Protein AF-A0A936SXS8-F1 (afdb_monomer_lite)

pLDDT: mean 87.17, std 8.36, range [60.81, 95.69]

Foldseek 3Di:
DWEEEEEEACVCVVVVDPQEAELEPVVLVVCVVVVHDRLNPLLYADPVLVVCVVVVVDDLVRSLVNSVVSNVVSCVPVVVSLVVNGPDNYHYYYYNDPDPPRDSSVSVQVCQVVSRHDYPYYDYD

Radius of gyration: 13.67 Å; chains: 1; bounding box: 34×31×33 Å

Structure (mmCIF, N/CA/C/O backbone):
data_AF-A0A936SXS8-F1
#
_entry.id   AF-A0A936SXS8-F1
#
loop_
_atom_site.group_PDB
_atom_site.id
_atom_site.type_symbol
_atom_site.label_atom_id
_atom_site.label_alt_id
_atom_site.label_comp_id
_atom_site.label_asym_id
_atom_site.label_entity_id
_atom_site.label_seq_id
_atom_site.pdbx_PDB_ins_code
_atom_site.Cartn_x
_atom_site.Cartn_y
_atom_site.Cartn_z
_atom_site.occupancy
_atom_site.B_iso_or_equiv
_atom_site.auth_seq_id
_atom_site.auth_comp_id
_atom_site.auth_asym_id
_atom_site.auth_atom_id
_atom_site.pdbx_PDB_model_num
ATOM 1 N N . MET A 1 1 ? -17.037 -8.899 10.594 1.00 62.47 1 MET A N 1
ATOM 2 C CA . MET A 1 1 ? -17.106 -7.823 9.579 1.00 62.47 1 MET A CA 1
ATOM 3 C C . MET A 1 1 ? -15.783 -7.838 8.823 1.00 62.47 1 MET A C 1
ATOM 5 O O . MET A 1 1 ? -14.771 -8.041 9.480 1.00 62.47 1 MET A O 1
ATOM 9 N N . ARG A 1 2 ? -15.772 -7.762 7.485 1.00 83.69 2 ARG A N 1
ATOM 10 C CA . ARG A 1 2 ? -14.516 -7.729 6.704 1.00 83.69 2 ARG A CA 1
ATOM 11 C C . ARG A 1 2 ? -14.042 -6.279 6.581 1.00 83.69 2 ARG A C 1
ATOM 13 O O . ARG A 1 2 ? -14.888 -5.407 6.399 1.00 83.69 2 ARG A O 1
ATOM 20 N N . CYS A 1 3 ? -12.734 -6.039 6.677 1.00 88.75 3 CYS A N 1
ATOM 21 C CA . CYS A 1 3 ? -12.149 -4.705 6.521 1.00 88.75 3 CYS A CA 1
ATOM 22 C C . CYS A 1 3 ? -12.475 -4.130 5.135 1.00 88.75 3 CYS A C 1
ATOM 24 O O . CYS A 1 3 ? -12.211 -4.777 4.116 1.00 88.75 3 CYS A O 1
ATOM 26 N N . GLN A 1 4 ? -13.070 -2.936 5.109 1.00 91.75 4 GLN A N 1
ATOM 27 C CA . GLN A 1 4 ? -13.300 -2.165 3.889 1.00 91.75 4 GLN A CA 1
ATOM 28 C C . GLN A 1 4 ? -12.037 -1.389 3.550 1.00 91.75 4 GLN A C 1
ATOM 30 O O . GLN A 1 4 ? -11.561 -0.591 4.358 1.00 91.75 4 GLN A O 1
ATOM 35 N N . VAL A 1 5 ? -11.486 -1.608 2.364 1.00 91.44 5 VAL A N 1
ATOM 36 C CA . VAL A 1 5 ? -10.249 -0.949 1.971 1.00 91.44 5 VAL A CA 1
ATOM 37 C C . VAL A 1 5 ? -10.467 -0.105 0.734 1.00 91.44 5 VAL A C 1
ATOM 39 O O . VAL A 1 5 ? -10.848 -0.607 -0.321 1.00 91.44 5 VAL A O 1
ATOM 42 N N . HIS A 1 6 ? -10.158 1.175 0.877 1.00 91.94 6 HIS A N 1
ATOM 43 C CA . HIS A 1 6 ? -10.110 2.134 -0.214 1.00 91.94 6 HIS A CA 1
ATOM 44 C C . HIS A 1 6 ? -8.658 2.439 -0.589 1.00 91.94 6 HIS A C 1
ATOM 46 O O . HIS A 1 6 ? -7.725 2.135 0.162 1.00 91.94 6 HIS A O 1
ATOM 52 N N . THR A 1 7 ? -8.458 3.082 -1.732 1.00 91.12 7 THR A N 1
ATOM 53 C CA . THR A 1 7 ? -7.193 3.741 -2.090 1.00 91.12 7 THR A CA 1
ATOM 54 C C . THR A 1 7 ? -7.368 5.2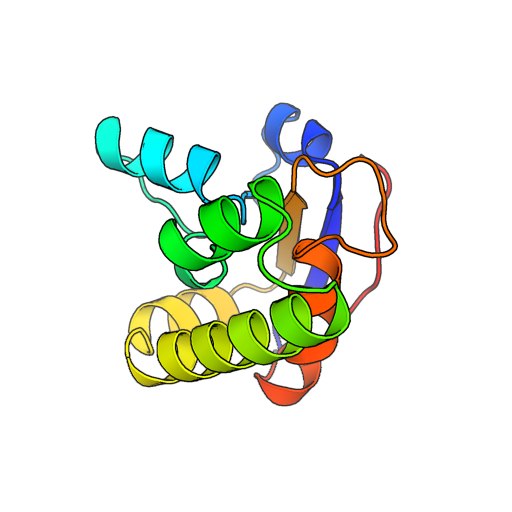52 -2.124 1.00 91.12 7 THR A C 1
ATOM 56 O O . THR A 1 7 ? -8.473 5.747 -2.321 1.00 91.12 7 THR A O 1
ATOM 59 N N . ALA A 1 8 ? -6.283 5.992 -1.913 1.00 90.50 8 ALA A N 1
ATOM 60 C CA . ALA A 1 8 ? -6.242 7.432 -2.147 1.00 90.50 8 ALA A CA 1
ATOM 61 C C . ALA A 1 8 ? -4.813 7.893 -2.471 1.00 90.50 8 ALA A C 1
ATOM 63 O O . ALA A 1 8 ? -3.823 7.201 -2.209 1.00 90.50 8 ALA A O 1
ATOM 64 N N . GLN A 1 9 ? -4.689 9.106 -3.002 1.00 88.81 9 GLN A N 1
ATOM 65 C CA . GLN A 1 9 ? -3.407 9.803 -3.106 1.00 88.81 9 GLN A CA 1
ATOM 66 C C . GLN A 1 9 ? -2.885 10.196 -1.714 1.00 88.81 9 GLN A C 1
ATOM 68 O O . GLN A 1 9 ? -3.654 10.422 -0.777 1.00 88.81 9 GLN A O 1
ATOM 73 N N . ILE A 1 10 ? -1.567 10.374 -1.574 1.00 85.31 10 ILE A N 1
ATOM 74 C CA . ILE A 1 10 ? -0.922 10.687 -0.283 1.00 85.31 10 ILE A CA 1
ATOM 75 C C . ILE A 1 10 ? -1.437 11.962 0.411 1.00 85.31 10 ILE A C 1
ATOM 77 O O . ILE A 1 10 ? -1.241 12.154 1.611 1.00 85.31 10 ILE A O 1
ATOM 81 N N . ARG A 1 11 ? -2.121 12.854 -0.313 1.00 84.75 11 ARG A N 1
ATOM 82 C CA . ARG A 1 11 ? -2.786 14.028 0.275 1.00 84.75 11 ARG A CA 1
ATOM 83 C C . ARG A 1 11 ? -3.775 13.635 1.378 1.00 84.75 11 ARG A C 1
ATOM 85 O O . ARG A 1 11 ? -3.886 14.365 2.356 1.00 84.75 11 ARG A O 1
ATOM 92 N N . TYR A 1 12 ? -4.376 12.448 1.286 1.00 85.69 12 TYR A N 1
ATOM 93 C CA . TYR A 1 12 ? -5.254 11.901 2.318 1.00 85.69 12 TYR A CA 1
ATOM 94 C C . TYR A 1 12 ? -4.523 11.669 3.654 1.00 85.69 12 TYR A C 1
ATOM 96 O O . TYR A 1 12 ? -5.036 12.013 4.717 1.00 85.69 12 TYR A O 1
ATOM 104 N N . VAL A 1 13 ? -3.273 11.185 3.605 1.00 79.12 13 VAL A N 1
ATOM 105 C CA . VAL A 1 13 ? -2.394 11.082 4.788 1.00 79.12 13 VAL A CA 1
ATOM 106 C C . VAL A 1 13 ? -2.067 12.472 5.329 1.00 79.12 13 VAL A C 1
ATOM 108 O O . VAL A 1 13 ? -2.134 12.698 6.534 1.00 79.12 13 VAL A O 1
ATOM 111 N N . LYS A 1 14 ? -1.760 13.436 4.449 1.00 79.69 14 LYS A N 1
ATOM 112 C CA . LYS A 1 14 ? -1.455 14.823 4.853 1.00 79.69 14 LYS A CA 1
ATOM 113 C C . LYS A 1 14 ? -2.640 15.528 5.519 1.00 79.69 14 LYS A C 1
ATOM 115 O O . LYS A 1 14 ? -2.423 16.407 6.346 1.00 79.69 14 LYS A O 1
ATOM 120 N N . ALA A 1 15 ? -3.868 15.118 5.208 1.00 81.75 15 ALA A N 1
ATOM 121 C CA . ALA A 1 15 ? -5.081 15.576 5.880 1.00 81.75 15 ALA A CA 1
ATOM 122 C C . ALA A 1 15 ? -5.292 14.942 7.276 1.00 81.75 15 ALA A C 1
ATOM 124 O O . ALA A 1 15 ? -6.334 15.169 7.892 1.00 81.75 15 ALA A O 1
ATOM 125 N N . ASN A 1 16 ? -4.322 14.158 7.771 1.00 82.19 16 ASN A N 1
ATOM 126 C CA . ASN A 1 16 ? -4.303 13.513 9.086 1.00 82.19 16 ASN A CA 1
ATOM 127 C C . ASN A 1 16 ? -5.564 12.680 9.372 1.00 82.19 16 ASN A C 1
ATOM 129 O O . ASN A 1 16 ? -6.129 12.720 10.468 1.00 82.19 16 ASN A O 1
ATOM 133 N N . LYS A 1 17 ? -6.047 11.959 8.353 1.00 86.69 17 LYS A N 1
ATOM 134 C CA . LYS A 1 17 ? -7.231 11.107 8.477 1.00 86.69 17 LYS A CA 1
ATOM 135 C C . LYS A 1 17 ? -6.885 9.845 9.282 1.00 86.69 17 LYS A C 1
ATOM 137 O O . LYS A 1 17 ? -5.860 9.221 9.007 1.00 86.69 17 LYS A O 1
ATOM 142 N N . PRO A 1 18 ? -7.718 9.448 10.260 1.00 86.38 18 PRO A N 1
ATOM 143 C CA . PRO A 1 18 ? -7.397 8.361 11.189 1.00 86.38 18 PRO A CA 1
ATOM 144 C C . PRO A 1 18 ? -7.375 6.969 10.536 1.00 86.38 18 PRO A C 1
ATOM 146 O O . PRO A 1 18 ? -6.809 6.036 11.098 1.00 86.38 18 PRO A O 1
ATOM 149 N N . ASP A 1 19 ? -7.986 6.815 9.363 1.00 91.75 19 ASP A N 1
ATOM 150 C CA . ASP A 1 19 ? -8.023 5.587 8.567 1.00 91.75 19 ASP A CA 1
ATOM 151 C C . ASP A 1 19 ? -6.982 5.569 7.433 1.00 91.75 19 ASP A C 1
ATOM 153 O O . ASP A 1 19 ? -6.906 4.587 6.689 1.00 91.75 19 ASP A O 1
ATOM 157 N N . ALA A 1 20 ? -6.158 6.615 7.310 1.00 91.81 20 ALA A N 1
ATOM 158 C CA . ALA A 1 20 ? -5.099 6.691 6.314 1.00 91.81 20 ALA A CA 1
ATOM 159 C C . ALA A 1 20 ? -3.936 5.750 6.655 1.00 91.81 20 ALA A C 1
ATOM 161 O O . ALA A 1 20 ? -3.415 5.736 7.771 1.00 91.81 20 ALA A O 1
ATOM 162 N N . VAL A 1 21 ? -3.489 4.986 5.663 1.00 92.38 21 VAL A N 1
ATOM 163 C CA . VAL A 1 21 ? -2.355 4.069 5.775 1.00 92.38 21 VAL A CA 1
ATOM 164 C C . VAL A 1 21 ? -1.381 4.373 4.649 1.00 92.38 21 VAL A C 1
ATOM 166 O O . VAL A 1 21 ? -1.638 4.041 3.496 1.00 92.38 21 VAL A O 1
ATOM 169 N N . ASP A 1 22 ? -0.259 5.010 4.976 1.00 92.19 22 ASP A N 1
ATOM 170 C CA . ASP A 1 22 ? 0.838 5.213 4.027 1.00 92.19 22 ASP A CA 1
ATOM 171 C C . ASP A 1 22 ? 1.503 3.868 3.725 1.00 92.19 22 ASP A C 1
ATOM 173 O O . ASP A 1 22 ? 2.121 3.275 4.605 1.00 92.19 22 ASP A O 1
ATOM 177 N N . VAL A 1 23 ? 1.372 3.376 2.492 1.00 91.62 23 VAL A N 1
ATOM 178 C CA . VAL A 1 23 ? 1.957 2.097 2.055 1.00 91.62 23 VAL A CA 1
ATOM 179 C C . VAL A 1 23 ? 3.316 2.262 1.373 1.00 91.62 23 VAL A C 1
ATOM 181 O O . VAL A 1 23 ? 3.895 1.292 0.891 1.00 91.62 23 VAL A O 1
ATOM 184 N N . SER A 1 24 ? 3.858 3.479 1.330 1.00 90.69 24 SER A N 1
ATOM 185 C CA . SER A 1 24 ? 5.152 3.734 0.707 1.00 90.69 24 SER A CA 1
ATOM 186 C C . SER A 1 24 ? 6.307 3.237 1.579 1.00 90.69 24 SER A C 1
ATOM 188 O O . SER A 1 24 ? 6.301 3.361 2.808 1.00 90.69 24 SER A O 1
ATOM 190 N N . ARG A 1 25 ? 7.362 2.716 0.942 1.00 91.81 25 ARG A N 1
ATOM 191 C CA . ARG A 1 25 ? 8.583 2.311 1.657 1.00 91.81 25 ARG A CA 1
ATOM 192 C C . ARG A 1 25 ? 9.232 3.480 2.395 1.00 91.81 25 ARG A C 1
ATOM 194 O O . ARG A 1 25 ? 9.621 3.327 3.548 1.00 91.81 25 ARG A O 1
ATOM 201 N N . VAL A 1 26 ? 9.324 4.642 1.747 1.00 90.94 26 VAL A N 1
ATOM 202 C CA . VAL A 1 26 ? 9.938 5.843 2.336 1.00 90.94 26 VAL A CA 1
ATOM 203 C C . VAL A 1 26 ? 9.153 6.310 3.563 1.00 90.94 26 VAL A C 1
ATOM 205 O O . VAL A 1 26 ? 9.756 6.555 4.604 1.00 90.94 26 VAL A O 1
ATOM 208 N N . GLY A 1 27 ? 7.822 6.399 3.471 1.00 90.31 27 GLY A N 1
ATOM 209 C CA . GLY A 1 27 ? 6.979 6.853 4.577 1.00 90.31 27 GLY A CA 1
ATOM 210 C C . GLY A 1 27 ? 7.068 5.946 5.801 1.00 90.31 27 GLY A C 1
ATOM 211 O O . GLY A 1 27 ? 7.302 6.422 6.913 1.00 90.31 27 GLY A O 1
ATOM 212 N N . ASN A 1 28 ? 6.995 4.628 5.596 1.00 92.62 28 ASN A N 1
ATOM 213 C CA . ASN A 1 28 ? 7.138 3.664 6.689 1.00 92.62 28 ASN A CA 1
ATOM 214 C C . ASN A 1 28 ? 8.547 3.683 7.303 1.00 92.62 28 ASN A C 1
ATOM 216 O O . ASN A 1 28 ? 8.670 3.643 8.524 1.00 92.62 28 ASN A O 1
ATOM 220 N N . TRP A 1 29 ? 9.600 3.842 6.494 1.00 93.88 29 TRP A N 1
ATOM 221 C CA . TRP A 1 29 ? 10.969 4.007 6.998 1.00 93.88 29 TRP A CA 1
ATOM 222 C C . TRP A 1 29 ? 11.133 5.270 7.862 1.00 93.88 29 TRP A C 1
ATOM 224 O O . TRP A 1 29 ? 11.803 5.236 8.895 1.00 93.88 29 TRP A O 1
ATOM 234 N N . LEU A 1 30 ? 10.498 6.386 7.486 1.00 93.56 30 LEU A N 1
ATOM 235 C CA . LEU A 1 30 ? 10.515 7.615 8.289 1.00 93.56 30 LEU A CA 1
ATOM 236 C C . LEU A 1 30 ? 9.794 7.433 9.634 1.00 93.56 30 LEU A C 1
ATOM 238 O O . LEU A 1 30 ? 10.291 7.907 10.658 1.00 93.56 30 LEU A O 1
ATOM 242 N N . LEU A 1 31 ? 8.651 6.737 9.649 1.00 93.12 31 LEU A N 1
ATOM 243 C CA . LEU A 1 31 ? 7.924 6.406 10.881 1.00 93.12 31 LEU A CA 1
ATOM 244 C C . LEU A 1 31 ? 8.765 5.512 11.797 1.00 93.12 31 LEU A C 1
ATOM 246 O O . LEU A 1 31 ? 8.913 5.823 12.980 1.00 93.12 31 LEU A O 1
ATOM 250 N N . GLU A 1 32 ? 9.391 4.476 11.240 1.00 93.44 32 GLU A N 1
ATOM 251 C CA . GLU A 1 32 ? 10.298 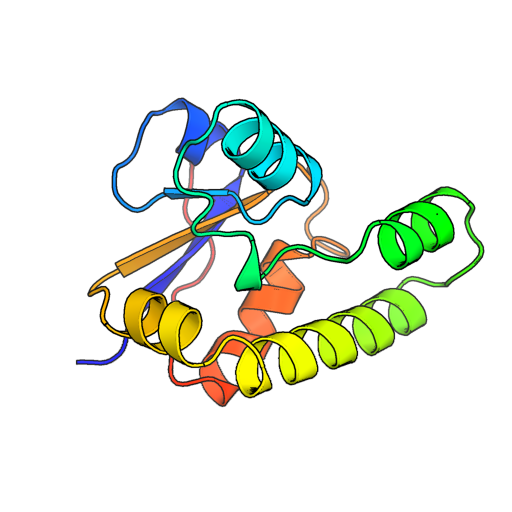3.581 11.961 1.00 93.44 32 GLU A CA 1
ATOM 252 C C . GLU A 1 32 ? 11.477 4.352 12.581 1.00 93.44 32 GLU A C 1
ATOM 254 O O . GLU A 1 32 ? 11.743 4.233 13.779 1.00 93.44 32 GLU A O 1
ATOM 259 N N . LYS A 1 33 ? 12.149 5.221 11.807 1.00 95.56 33 LYS A N 1
ATOM 260 C CA . LYS A 1 33 ? 13.246 6.076 12.303 1.00 95.56 33 LYS A CA 1
ATOM 261 C C . LYS A 1 33 ? 12.806 7.008 13.428 1.00 95.56 33 LYS A C 1
ATOM 263 O O . LYS A 1 33 ? 13.585 7.265 14.345 1.00 95.56 33 LYS A O 1
ATOM 268 N N . ALA A 1 34 ? 11.564 7.478 13.379 1.00 95.69 34 ALA A N 1
ATOM 269 C CA . ALA A 1 34 ? 10.952 8.284 14.427 1.00 95.69 34 ALA A CA 1
ATOM 270 C C . ALA A 1 34 ? 10.403 7.455 15.606 1.00 95.69 34 ALA A C 1
ATOM 272 O O . ALA A 1 34 ? 9.824 8.039 16.522 1.00 95.69 34 ALA A O 1
ATOM 273 N N . ARG A 1 35 ? 10.570 6.121 15.600 1.00 94.25 35 ARG A N 1
ATOM 274 C CA . ARG A 1 35 ? 10.009 5.175 16.583 1.00 94.25 35 ARG A CA 1
ATOM 275 C C . ARG A 1 35 ? 8.485 5.286 16.719 1.00 94.25 35 ARG A C 1
ATOM 277 O O . ARG A 1 35 ? 7.941 5.173 17.815 1.00 94.25 35 ARG A O 1
ATOM 284 N N . LYS A 1 36 ? 7.806 5.536 15.601 1.00 92.44 36 LYS A N 1
ATOM 285 C CA . LYS A 1 36 ? 6.345 5.573 15.486 1.00 92.44 36 LYS A CA 1
ATOM 286 C C . LYS A 1 36 ? 5.842 4.303 14.811 1.00 92.44 36 LYS A C 1
ATOM 288 O O . LYS A 1 36 ? 6.583 3.637 14.093 1.00 92.44 36 LYS A O 1
ATOM 293 N N . GLU A 1 37 ? 4.571 3.985 15.028 1.00 90.19 37 GLU A N 1
ATOM 294 C CA . GLU A 1 37 ? 3.926 2.875 14.332 1.00 90.19 37 GLU A CA 1
ATOM 295 C C . GLU A 1 37 ? 3.916 3.118 12.818 1.00 90.19 37 GLU A C 1
ATOM 297 O O . GLU A 1 37 ? 3.549 4.198 12.355 1.00 90.19 37 GLU A O 1
ATOM 302 N N . ALA A 1 38 ? 4.297 2.090 12.059 1.00 91.88 38 ALA A N 1
ATOM 303 C CA . ALA A 1 38 ? 4.353 2.084 10.600 1.00 91.88 38 ALA A CA 1
ATOM 304 C C . ALA A 1 38 ? 3.325 1.074 10.047 1.00 91.88 38 ALA A C 1
ATOM 306 O O . ALA A 1 38 ? 3.686 -0.004 9.572 1.00 91.88 38 ALA A O 1
ATOM 307 N N . PRO A 1 39 ? 2.012 1.360 10.154 1.00 89.88 39 PRO A N 1
ATOM 308 C CA . PRO A 1 39 ? 0.965 0.376 9.871 1.00 89.88 39 PRO A CA 1
ATOM 309 C C . PRO A 1 39 ? 0.896 -0.057 8.400 1.00 89.88 39 PRO A C 1
ATOM 311 O O . PRO A 1 39 ? 0.267 -1.069 8.101 1.00 89.88 39 PRO A O 1
ATOM 314 N N . GLY A 1 40 ? 1.500 0.699 7.479 1.00 91.50 40 GLY A N 1
ATOM 315 C CA . GLY A 1 40 ? 1.536 0.353 6.061 1.00 91.50 40 GLY A CA 1
ATOM 316 C C . GLY A 1 40 ? 2.759 -0.456 5.648 1.00 91.50 40 GLY A C 1
ATOM 317 O O . GLY A 1 40 ? 2.857 -0.857 4.493 1.00 91.50 40 GLY A O 1
ATOM 318 N N . GLU A 1 41 ? 3.676 -0.751 6.569 1.00 93.06 41 GLU A N 1
ATOM 319 C CA . GLU A 1 41 ? 4.916 -1.455 6.256 1.00 93.06 41 GLU A CA 1
ATOM 320 C C . GLU A 1 41 ? 4.658 -2.874 5.727 1.00 93.06 41 GLU A C 1
ATOM 322 O O . GLU A 1 41 ? 5.424 -3.381 4.910 1.00 93.06 41 GLU A O 1
ATOM 327 N N . ILE A 1 42 ? 3.555 -3.509 6.139 1.00 93.12 42 ILE A N 1
ATOM 328 C CA . ILE A 1 42 ? 3.134 -4.823 5.625 1.00 93.12 42 ILE A CA 1
ATOM 329 C C . ILE A 1 42 ? 2.809 -4.803 4.121 1.00 93.12 42 ILE A C 1
ATOM 331 O O . ILE A 1 42 ? 2.773 -5.868 3.505 1.00 93.12 42 ILE A O 1
ATOM 335 N N . PHE A 1 43 ? 2.603 -3.613 3.547 1.00 92.31 43 PHE A N 1
ATOM 336 C CA . PHE A 1 43 ? 2.348 -3.366 2.128 1.00 92.31 43 PHE A CA 1
ATOM 337 C C . PHE A 1 43 ? 3.544 -2.750 1.394 1.00 92.31 43 PHE A C 1
ATOM 339 O O . PHE A 1 43 ? 3.489 -2.578 0.181 1.00 92.31 43 PHE A O 1
ATOM 346 N N . ALA A 1 44 ? 4.600 -2.348 2.102 1.00 92.06 44 ALA A N 1
ATOM 347 C CA . ALA A 1 44 ? 5.672 -1.579 1.490 1.00 92.06 44 ALA A CA 1
ATOM 348 C C . ALA A 1 44 ? 6.586 -2.487 0.641 1.00 92.06 44 ALA A C 1
ATOM 350 O O . ALA A 1 44 ? 7.110 -3.467 1.180 1.00 92.06 44 ALA A O 1
ATOM 351 N N . PRO A 1 45 ? 6.871 -2.153 -0.634 1.00 92.00 45 PRO A N 1
ATOM 352 C CA . PRO A 1 45 ? 7.826 -2.910 -1.454 1.00 92.00 45 PRO A CA 1
ATOM 353 C C . PRO A 1 45 ? 9.223 -2.857 -0.838 1.00 92.00 45 PRO A C 1
ATOM 355 O O . PRO A 1 45 ? 9.546 -1.894 -0.136 1.00 92.00 45 PRO A O 1
ATOM 358 N N . SER A 1 46 ? 10.068 -3.861 -1.058 1.00 93.69 46 SER A N 1
ATOM 359 C CA . SER A 1 46 ? 11.457 -3.820 -0.589 1.00 93.69 46 SER A CA 1
ATOM 360 C C . SER A 1 46 ? 12.254 -2.684 -1.244 1.00 93.69 46 SER A C 1
ATOM 362 O O . SER A 1 46 ? 11.906 -2.158 -2.304 1.00 93.69 46 SER A O 1
ATOM 364 N N . TRP A 1 47 ? 13.359 -2.288 -0.605 1.00 94.19 47 TRP A N 1
ATOM 365 C CA . TRP A 1 47 ? 14.285 -1.330 -1.213 1.00 94.19 47 TRP A CA 1
ATOM 366 C C . TRP A 1 47 ? 14.924 -1.869 -2.489 1.00 94.19 47 TRP A C 1
ATOM 368 O O . TRP A 1 47 ? 15.168 -1.088 -3.404 1.00 94.19 47 TRP A O 1
ATOM 378 N N . ASP A 1 48 ? 15.181 -3.173 -2.554 1.00 95.44 48 ASP A N 1
ATOM 379 C CA . ASP A 1 48 ? 15.823 -3.797 -3.708 1.00 95.44 48 ASP A CA 1
ATOM 380 C C . ASP A 1 48 ? 14.901 -3.754 -4.925 1.00 95.44 48 ASP A C 1
ATOM 382 O O . ASP A 1 48 ? 15.326 -3.313 -5.992 1.00 95.44 48 ASP A O 1
ATOM 386 N N . LEU A 1 49 ? 13.618 -4.087 -4.745 1.00 92.00 49 LEU A N 1
ATOM 387 C CA . LEU A 1 49 ? 12.628 -4.005 -5.815 1.00 92.00 49 LEU A CA 1
ATOM 388 C C . LEU A 1 49 ? 12.416 -2.560 -6.291 1.00 92.00 49 LEU A C 1
ATOM 390 O O . LEU A 1 49 ? 12.396 -2.303 -7.495 1.00 92.00 49 LEU A O 1
ATOM 394 N N . LEU A 1 50 ? 12.328 -1.597 -5.364 1.00 89.06 50 LEU A N 1
ATOM 395 C CA . LEU A 1 50 ? 12.222 -0.178 -5.722 1.00 89.06 50 LEU A CA 1
ATOM 396 C C . LEU A 1 50 ? 13.438 0.314 -6.510 1.00 89.06 50 LEU A C 1
ATOM 398 O O . LEU A 1 50 ? 13.279 1.005 -7.513 1.00 89.06 50 LEU A O 1
ATOM 402 N N . ARG A 1 51 ? 14.651 -0.038 -6.073 1.00 92.12 51 ARG A N 1
ATOM 403 C CA . ARG A 1 51 ? 15.887 0.362 -6.757 1.00 92.12 51 ARG A CA 1
ATOM 404 C C . ARG A 1 51 ? 16.008 -0.289 -8.128 1.00 92.12 51 ARG A C 1
ATOM 406 O O . ARG A 1 51 ? 16.423 0.386 -9.063 1.00 92.12 51 ARG A O 1
ATOM 413 N N . ALA A 1 52 ? 15.630 -1.560 -8.262 1.00 92.25 52 ALA A N 1
ATOM 414 C CA . ALA A 1 52 ? 15.618 -2.251 -9.546 1.00 92.25 52 ALA A CA 1
ATOM 415 C C . ALA A 1 52 ? 14.662 -1.572 -10.538 1.00 92.25 52 ALA A C 1
ATOM 417 O O . ALA A 1 52 ? 15.057 -1.300 -11.670 1.00 92.25 52 ALA A O 1
ATOM 418 N N . ALA A 1 53 ? 13.450 -1.218 -10.095 1.00 89.25 53 ALA A N 1
ATOM 419 C CA . ALA A 1 53 ? 12.482 -0.491 -10.917 1.00 89.25 53 ALA A CA 1
ATOM 420 C C . ALA A 1 53 ? 12.993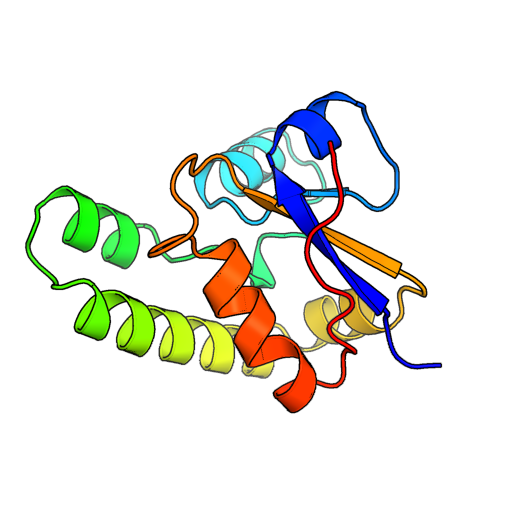 0.901 -11.317 1.00 89.25 53 ALA A C 1
ATOM 422 O O . ALA A 1 53 ? 12.957 1.265 -12.488 1.00 89.25 53 ALA A O 1
ATOM 423 N N . GLN A 1 54 ? 13.544 1.662 -10.364 1.00 87.62 54 GLN A N 1
ATOM 424 C CA . GLN A 1 54 ? 14.116 2.991 -10.621 1.00 87.62 54 GLN A CA 1
ATOM 425 C C . GLN A 1 54 ? 15.313 2.956 -11.578 1.00 87.62 54 GLN A C 1
ATOM 427 O O . GLN A 1 54 ? 15.524 3.904 -12.330 1.00 87.62 54 GLN A O 1
ATOM 432 N N . ALA A 1 55 ? 16.094 1.877 -11.549 1.00 91.94 55 ALA A N 1
ATOM 433 C CA . ALA A 1 55 ? 17.212 1.658 -12.457 1.00 91.94 55 ALA A CA 1
ATOM 434 C C . ALA A 1 55 ? 16.787 1.086 -13.825 1.00 91.94 55 ALA A C 1
ATOM 436 O O . ALA A 1 55 ? 17.649 0.880 -14.677 1.00 91.94 55 ALA A O 1
ATOM 437 N N . GLY A 1 56 ? 15.493 0.812 -14.043 1.00 91.06 56 GLY A N 1
ATOM 438 C CA . GLY A 1 56 ? 14.985 0.203 -15.278 1.00 91.06 56 GLY A CA 1
ATOM 439 C C . GLY A 1 56 ? 15.432 -1.248 -15.482 1.00 91.06 56 GLY A C 1
ATOM 440 O O . GLY A 1 56 ? 15.477 -1.720 -16.614 1.00 91.06 56 GLY A O 1
ATOM 441 N N . LEU A 1 57 ? 15.803 -1.943 -14.401 1.00 94.19 57 LEU A N 1
ATOM 442 C CA . LEU A 1 57 ? 16.286 -3.330 -14.431 1.00 94.19 57 LEU A CA 1
ATOM 443 C C . LEU A 1 57 ? 15.157 -4.363 -14.420 1.00 94.19 57 LEU A C 1
ATOM 445 O O . LEU A 1 57 ? 15.414 -5.543 -14.636 1.00 94.19 57 LEU A O 1
ATOM 449 N N . VAL A 1 58 ? 13.933 -3.923 -14.137 1.00 92.75 58 VAL A N 1
ATOM 450 C CA . VAL A 1 58 ? 12.713 -4.722 -14.228 1.00 92.75 58 VAL A CA 1
ATOM 451 C C . VAL A 1 58 ? 11.677 -3.938 -15.019 1.00 92.75 58 VAL A C 1
ATOM 453 O O . VAL A 1 58 ? 11.564 -2.717 -14.890 1.00 92.75 58 VAL A O 1
ATOM 456 N N . THR A 1 59 ? 10.925 -4.646 -15.844 1.00 91.56 59 THR A N 1
ATOM 457 C CA . THR A 1 59 ? 9.720 -4.137 -16.498 1.00 91.56 59 THR A CA 1
ATOM 458 C C . THR A 1 59 ? 8.594 -3.934 -15.480 1.00 91.56 59 THR A C 1
ATOM 460 O O . THR A 1 59 ? 8.673 -4.390 -14.337 1.00 91.56 59 THR A O 1
ATOM 463 N N . ALA A 1 60 ? 7.518 -3.263 -15.892 1.00 86.38 60 ALA A N 1
ATOM 464 C CA . ALA A 1 60 ? 6.328 -3.117 -15.058 1.00 86.38 60 ALA A CA 1
ATOM 465 C C . ALA A 1 60 ? 5.711 -4.474 -14.669 1.00 86.38 60 ALA A C 1
ATOM 467 O O . ALA A 1 60 ? 5.409 -4.698 -13.501 1.00 86.38 60 ALA A O 1
ATOM 468 N N . ASP A 1 61 ? 5.603 -5.406 -15.619 1.00 88.56 61 ASP A N 1
ATOM 469 C CA . ASP A 1 61 ? 5.042 -6.738 -15.363 1.00 88.56 61 ASP A CA 1
ATOM 470 C C . ASP A 1 61 ? 5.915 -7.550 -14.392 1.00 88.56 61 ASP A C 1
ATOM 472 O O . ASP A 1 61 ? 5.412 -8.233 -13.495 1.00 88.56 61 ASP A O 1
ATOM 476 N N . GLU A 1 62 ? 7.242 -7.454 -14.530 1.00 91.88 62 GLU A N 1
ATOM 477 C CA . GLU A 1 62 ? 8.181 -8.073 -13.590 1.00 91.88 62 GLU A CA 1
ATOM 478 C C . GLU A 1 62 ? 8.075 -7.441 -12.202 1.00 91.88 62 GLU A C 1
ATOM 480 O O . GLU A 1 62 ? 8.060 -8.162 -11.202 1.00 91.88 62 GLU A O 1
ATOM 485 N N . TYR A 1 63 ? 7.950 -6.113 -12.124 1.00 90.06 63 TYR A N 1
ATOM 486 C CA . TYR A 1 63 ? 7.728 -5.417 -10.862 1.00 90.06 63 TYR A CA 1
ATOM 487 C C . TYR A 1 63 ? 6.461 -5.919 -10.166 1.00 90.06 63 TYR A C 1
ATOM 489 O O . TYR A 1 63 ? 6.521 -6.282 -8.990 1.00 90.06 63 TYR A O 1
ATOM 497 N N . ASP A 1 64 ? 5.341 -6.011 -10.884 1.00 88.62 64 ASP A N 1
ATOM 498 C CA . ASP A 1 64 ? 4.067 -6.493 -10.350 1.00 88.62 64 ASP A CA 1
ATOM 499 C C . ASP A 1 64 ? 4.186 -7.927 -9.827 1.00 88.62 64 ASP A C 1
ATOM 501 O O . ASP A 1 64 ? 3.756 -8.235 -8.709 1.00 88.62 64 ASP A O 1
ATOM 505 N N . MET A 1 65 ? 4.831 -8.808 -10.595 1.00 90.56 65 MET A N 1
ATOM 506 C CA . MET A 1 65 ? 5.077 -10.191 -10.195 1.00 90.56 65 MET A CA 1
ATOM 507 C C . MET A 1 65 ? 5.929 -10.276 -8.920 1.00 90.56 65 MET A C 1
ATOM 509 O O . MET A 1 65 ? 5.568 -10.997 -7.979 1.00 90.56 65 MET A O 1
ATOM 513 N N . HIS A 1 66 ? 7.048 -9.550 -8.868 1.00 92.69 66 HIS A N 1
ATOM 514 C CA . HIS A 1 66 ? 7.942 -9.538 -7.712 1.00 92.69 66 HIS A CA 1
ATOM 515 C C . HIS A 1 66 ? 7.266 -8.930 -6.485 1.00 92.69 66 HIS A C 1
ATOM 517 O O . HIS A 1 66 ? 7.322 -9.510 -5.399 1.00 92.69 66 HIS A O 1
ATOM 523 N N . PHE A 1 67 ? 6.549 -7.823 -6.657 1.00 91.19 67 PHE A N 1
ATOM 524 C CA . PHE A 1 67 ? 5.839 -7.172 -5.569 1.00 91.19 67 PHE A CA 1
ATOM 525 C C . PHE A 1 67 ? 4.726 -8.066 -5.011 1.00 91.19 67 PHE A C 1
ATOM 527 O O . PHE A 1 67 ? 4.589 -8.211 -3.797 1.00 91.19 67 PHE A O 1
ATOM 534 N N . MET A 1 68 ? 3.981 -8.770 -5.867 1.00 88.75 68 MET A N 1
ATOM 535 C CA . MET A 1 68 ? 2.988 -9.750 -5.417 1.00 88.75 68 MET A CA 1
ATOM 536 C C . MET A 1 68 ? 3.617 -10.919 -4.647 1.00 88.75 68 MET A C 1
ATOM 538 O O . MET A 1 68 ? 3.012 -11.437 -3.700 1.00 88.75 68 MET A O 1
ATOM 542 N N . ALA A 1 69 ? 4.830 -11.342 -5.008 1.00 92.06 69 ALA A N 1
ATOM 543 C CA . ALA A 1 69 ? 5.571 -12.341 -4.242 1.00 92.06 69 ALA A CA 1
ATOM 544 C C . ALA A 1 69 ? 5.974 -11.811 -2.852 1.00 92.06 69 ALA A C 1
ATOM 546 O O . ALA A 1 69 ? 5.763 -12.515 -1.857 1.00 92.06 69 ALA A O 1
ATOM 547 N N . GLU A 1 70 ? 6.463 -10.569 -2.765 1.00 93.62 70 GLU A N 1
ATOM 548 C CA . GLU A 1 70 ? 6.763 -9.892 -1.495 1.00 93.62 70 GLU A CA 1
ATOM 549 C C . GLU A 1 70 ? 5.515 -9.751 -0.619 1.00 93.62 70 GLU A C 1
ATOM 551 O O . GLU A 1 70 ? 5.553 -10.078 0.565 1.00 93.62 70 GLU A O 1
ATOM 556 N N . MET A 1 71 ? 4.380 -9.363 -1.201 1.00 90.62 71 MET A N 1
ATOM 557 C CA . MET A 1 71 ? 3.098 -9.250 -0.503 1.00 90.62 71 MET A CA 1
ATOM 558 C C . MET A 1 71 ? 2.641 -10.583 0.092 1.00 90.62 71 MET A C 1
ATOM 560 O O . MET A 1 71 ? 2.238 -10.653 1.255 1.00 90.62 71 MET A O 1
ATOM 564 N N . ARG A 1 72 ? 2.751 -11.677 -0.671 1.00 90.06 72 ARG A N 1
ATOM 565 C CA . ARG A 1 72 ? 2.440 -13.028 -0.177 1.00 90.06 72 ARG A CA 1
ATOM 566 C C . ARG A 1 72 ? 3.388 -13.456 0.942 1.00 90.06 72 ARG A C 1
ATOM 568 O O . ARG A 1 72 ? 2.951 -14.112 1.886 1.00 90.06 72 ARG A O 1
ATOM 575 N N . ALA A 1 73 ? 4.673 -13.120 0.841 1.00 93.31 73 ALA A N 1
ATOM 576 C CA . ALA A 1 73 ? 5.641 -13.385 1.900 1.00 93.31 73 ALA A CA 1
ATOM 577 C C . ALA A 1 73 ? 5.317 -12.567 3.161 1.00 93.31 73 ALA A C 1
ATOM 579 O O . ALA A 1 73 ? 5.228 -13.144 4.243 1.00 93.31 73 ALA A O 1
ATOM 580 N N . SER A 1 74 ? 5.042 -11.269 3.015 1.00 93.44 74 SER A N 1
ATOM 581 C CA . SER A 1 74 ? 4.592 -10.376 4.089 1.00 93.44 74 SER A CA 1
ATOM 582 C C . SER A 1 74 ? 3.369 -10.948 4.806 1.00 93.44 74 SER A C 1
ATOM 584 O O . SER A 1 74 ? 3.390 -11.086 6.026 1.00 93.44 74 SER A O 1
ATOM 586 N N . TYR A 1 75 ? 2.347 -11.391 4.065 1.00 90.56 75 TYR A N 1
ATOM 587 C CA . TYR A 1 75 ? 1.149 -12.005 4.644 1.00 90.56 75 TYR A CA 1
ATOM 588 C C . TYR A 1 75 ? 1.449 -13.231 5.515 1.00 90.56 75 TYR A C 1
ATOM 590 O O . TYR A 1 75 ? 0.852 -13.407 6.579 1.00 90.56 75 TYR A O 1
ATOM 598 N N . ARG A 1 76 ? 2.392 -14.080 5.086 1.00 92.00 76 ARG A N 1
ATOM 599 C CA . ARG A 1 76 ? 2.784 -15.280 5.839 1.00 92.00 76 ARG A CA 1
ATOM 600 C C . ARG A 1 76 ? 3.633 -14.954 7.065 1.00 92.00 76 ARG A C 1
ATOM 602 O O . ARG A 1 76 ? 3.375 -15.502 8.131 1.00 92.00 76 ARG A O 1
ATOM 609 N N . TYR A 1 77 ? 4.641 -14.096 6.919 1.00 95.06 77 TYR A N 1
ATOM 610 C CA . TYR A 1 77 ? 5.632 -13.850 7.972 1.00 95.06 77 TYR A CA 1
ATOM 611 C C . TYR A 1 77 ? 5.206 -12.779 8.981 1.00 95.06 77 TYR A C 1
ATOM 613 O O . TYR A 1 77 ? 5.645 -12.821 10.126 1.00 95.06 77 TYR A O 1
ATOM 621 N N . ARG A 1 78 ? 4.323 -11.854 8.591 1.00 93.81 78 ARG A N 1
ATOM 622 C CA . ARG A 1 78 ? 3.834 -10.740 9.424 1.00 93.81 78 ARG A CA 1
ATOM 623 C C . ARG A 1 78 ? 2.371 -10.917 9.804 1.00 93.81 78 ARG A C 1
ATOM 625 O O . ARG A 1 78 ? 1.564 -9.987 9.757 1.00 93.81 78 ARG A O 1
ATOM 632 N N . ARG A 1 79 ? 1.994 -12.164 10.096 1.00 92.62 79 ARG A N 1
ATOM 633 C CA . ARG A 1 79 ? 0.586 -12.551 10.202 1.00 92.62 79 ARG A CA 1
ATOM 634 C C . ARG A 1 79 ? -0.166 -11.752 11.268 1.00 92.62 79 ARG A C 1
ATOM 636 O O . ARG A 1 79 ? -1.305 -11.363 11.039 1.00 92.62 79 ARG A O 1
ATOM 643 N N . ARG A 1 80 ? 0.486 -11.452 12.395 1.00 94.00 80 ARG A N 1
ATOM 644 C CA . ARG A 1 80 ? -0.099 -10.675 13.495 1.00 94.00 80 ARG A CA 1
ATOM 645 C C . ARG A 1 80 ? -0.421 -9.240 13.075 1.00 94.00 80 ARG A C 1
ATOM 647 O O . ARG A 1 80 ? -1.487 -8.734 13.415 1.00 94.00 80 ARG A O 1
ATOM 654 N N . GLU A 1 81 ? 0.478 -8.582 12.352 1.00 93.75 81 GLU A N 1
ATOM 655 C CA . GLU A 1 81 ? 0.255 -7.225 11.847 1.00 93.75 81 GLU A CA 1
ATOM 656 C C . GLU A 1 81 ? -0.842 -7.200 10.780 1.00 93.75 81 GLU A C 1
ATOM 658 O O . GLU A 1 81 ? -1.678 -6.296 10.775 1.00 93.75 81 GLU A O 1
ATOM 663 N N . TRP A 1 82 ? -0.897 -8.230 9.932 1.00 92.56 82 TRP A N 1
ATOM 664 C CA . TRP A 1 82 ? -1.994 -8.425 8.987 1.00 92.56 82 TRP A CA 1
ATOM 665 C C . TRP A 1 82 ? -3.339 -8.623 9.680 1.00 92.56 82 TRP A C 1
ATOM 667 O O . TRP A 1 82 ? -4.308 -7.973 9.300 1.00 92.56 82 TRP A O 1
ATOM 677 N N . ASP A 1 83 ? -3.415 -9.458 10.715 1.00 92.25 83 ASP A N 1
ATOM 678 C CA . ASP A 1 83 ? -4.654 -9.653 11.472 1.00 92.25 83 ASP A CA 1
ATOM 679 C C . ASP A 1 83 ? -5.094 -8.345 12.158 1.00 92.25 83 ASP A C 1
ATOM 681 O O . ASP A 1 83 ? -6.273 -7.995 12.121 1.00 92.25 83 ASP A O 1
ATOM 685 N N . ALA A 1 84 ? -4.152 -7.564 12.703 1.00 92.62 84 ALA A N 1
ATOM 686 C CA . ALA A 1 84 ? -4.438 -6.245 13.272 1.00 92.62 84 ALA A CA 1
ATOM 687 C C . ALA A 1 84 ? -4.940 -5.239 12.219 1.00 92.62 84 ALA A C 1
ATOM 689 O O . ALA A 1 84 ? -5.844 -4.447 12.494 1.00 92.62 84 ALA A O 1
ATOM 690 N N . PHE A 1 85 ? -4.387 -5.270 11.004 1.00 92.06 85 PHE A N 1
ATOM 691 C CA . PHE A 1 85 ? -4.878 -4.466 9.885 1.00 92.06 85 PHE A CA 1
ATOM 692 C C . PHE A 1 85 ? -6.284 -4.905 9.443 1.00 92.06 85 PHE A C 1
ATOM 694 O O . PHE A 1 85 ? -7.171 -4.069 9.270 1.00 92.06 85 PHE A O 1
ATOM 701 N N . LEU A 1 86 ? -6.512 -6.213 9.297 1.00 90.94 86 LEU A N 1
ATOM 702 C CA . LEU A 1 86 ? -7.778 -6.791 8.836 1.00 90.94 86 LEU A CA 1
ATOM 703 C C . LEU A 1 86 ? -8.904 -6.702 9.878 1.00 90.94 86 LEU A C 1
ATOM 705 O O . LEU A 1 86 ? -10.074 -6.801 9.512 1.00 90.94 86 LEU A O 1
ATOM 709 N N . ALA A 1 87 ? -8.575 -6.484 11.153 1.00 92.12 87 ALA A N 1
ATOM 710 C CA . ALA A 1 87 ? -9.547 -6.221 12.213 1.00 92.12 87 ALA A CA 1
ATOM 711 C C . ALA A 1 87 ? -10.162 -4.810 12.144 1.00 92.12 87 ALA A C 1
ATOM 713 O O . ALA A 1 87 ? -11.157 -4.537 12.818 1.00 92.12 87 ALA A O 1
ATOM 714 N N . ARG A 1 88 ? -9.591 -3.901 11.342 1.00 91.12 88 ARG A N 1
ATOM 715 C CA . ARG A 1 88 ? -10.126 -2.546 11.168 1.00 91.12 88 ARG A CA 1
ATOM 716 C C . ARG A 1 88 ? -11.464 -2.597 10.424 1.00 91.12 88 ARG A C 1
ATOM 718 O O . ARG A 1 88 ? -11.612 -3.382 9.490 1.00 91.12 88 ARG A O 1
ATOM 725 N N . PRO A 1 89 ? -12.434 -1.732 10.768 1.00 92.12 89 PRO A N 1
ATOM 726 C CA . PRO A 1 89 ? -13.658 -1.617 9.980 1.00 92.12 89 PRO A CA 1
ATOM 727 C C . PRO A 1 89 ? -13.370 -1.038 8.588 1.00 92.12 89 PRO A C 1
ATOM 729 O O . PRO A 1 89 ? -13.978 -1.463 7.607 1.00 92.12 89 PRO A O 1
ATOM 732 N N . ARG A 1 90 ? -12.418 -0.098 8.511 1.00 93.12 90 ARG A N 1
ATOM 733 C CA . ARG A 1 90 ? -12.034 0.619 7.298 1.00 93.12 90 ARG A CA 1
ATOM 734 C C . ARG A 1 90 ? -10.548 0.992 7.313 1.00 93.12 90 ARG A C 1
ATOM 736 O O . ARG A 1 90 ? -10.011 1.327 8.369 1.00 93.12 90 ARG A O 1
ATOM 743 N N . ALA A 1 91 ? -9.913 0.973 6.144 1.00 92.62 91 ALA A N 1
ATOM 744 C CA . ALA A 1 91 ? -8.577 1.516 5.904 1.00 92.62 91 ALA A CA 1
ATOM 745 C C . ALA A 1 91 ? -8.484 2.156 4.508 1.00 92.62 91 ALA A C 1
ATOM 747 O O . ALA A 1 91 ? -9.132 1.707 3.564 1.00 92.62 91 ALA A O 1
ATOM 748 N N . VAL A 1 92 ? -7.653 3.187 4.362 1.00 92.81 92 VAL A N 1
ATOM 749 C CA . VAL A 1 92 ? -7.396 3.865 3.085 1.00 92.81 92 VAL A CA 1
ATOM 750 C C . VAL A 1 92 ? -5.909 3.765 2.769 1.00 92.81 92 VAL A C 1
ATOM 752 O O . VAL A 1 92 ? -5.086 4.431 3.398 1.00 92.81 92 VAL A O 1
ATOM 755 N N . LEU A 1 93 ? -5.546 2.918 1.805 1.00 92.00 93 LEU A N 1
ATOM 756 C CA . LEU A 1 93 ? -4.156 2.742 1.390 1.00 92.00 93 LEU A CA 1
ATOM 757 C C . LEU A 1 93 ? -3.716 3.923 0.526 1.00 92.00 93 LEU A C 1
ATOM 759 O O . LEU A 1 93 ? -4.299 4.197 -0.525 1.00 92.00 93 LEU A O 1
ATOM 763 N N . CYS A 1 94 ? -2.666 4.603 0.966 1.00 90.75 94 CYS A N 1
ATOM 764 C CA . CYS A 1 94 ? -2.200 5.848 0.384 1.00 90.75 94 CYS A CA 1
ATOM 765 C C . CYS A 1 94 ? -0.774 5.716 -0.145 1.00 90.75 94 CYS A C 1
ATOM 767 O O . CYS A 1 94 ? 0.094 5.146 0.512 1.00 90.75 94 CYS A O 1
ATOM 769 N N . CYS A 1 95 ? -0.521 6.288 -1.317 1.00 87.88 95 CYS A N 1
ATOM 770 C CA . CYS A 1 95 ? 0.793 6.295 -1.953 1.00 87.88 95 CYS A CA 1
ATOM 771 C C . CYS A 1 95 ? 1.060 7.650 -2.624 1.00 87.88 95 CYS A C 1
ATOM 773 O O . CYS A 1 95 ? 0.126 8.381 -2.955 1.00 87.88 95 CYS A O 1
ATOM 775 N N . TYR A 1 96 ? 2.342 7.972 -2.809 1.00 82.12 96 TYR A N 1
ATOM 776 C CA . TYR A 1 96 ? 2.833 9.182 -3.469 1.00 82.12 96 TYR A CA 1
ATOM 777 C C . TYR A 1 96 ? 2.784 9.129 -5.003 1.00 82.12 96 TYR A C 1
ATOM 779 O O . TYR A 1 96 ? 2.902 10.183 -5.620 1.00 82.12 96 TYR A O 1
ATOM 787 N N . GLU A 1 97 ? 2.650 7.945 -5.610 1.00 79.94 97 GLU A N 1
ATOM 788 C CA . GLU A 1 97 ? 2.745 7.781 -7.064 1.00 79.94 97 GLU A CA 1
ATOM 789 C C . GLU A 1 97 ? 1.582 8.506 -7.773 1.00 79.94 97 GLU A C 1
ATOM 791 O O . GLU A 1 97 ? 0.408 8.167 -7.541 1.00 79.94 97 GLU A O 1
ATOM 796 N N . PRO A 1 98 ? 1.872 9.513 -8.618 1.00 68.38 98 PRO A N 1
ATOM 797 C CA . PRO A 1 98 ? 0.843 10.243 -9.345 1.00 68.38 98 PRO A CA 1
ATOM 798 C C . PRO A 1 98 ? 0.162 9.384 -10.414 1.00 68.38 98 PRO A C 1
ATOM 800 O O . PRO A 1 98 ? -1.029 9.583 -10.651 1.00 68.38 98 PRO A O 1
ATOM 803 N N . TYR A 1 99 ? 0.878 8.430 -11.020 1.00 67.88 99 TYR A N 1
ATOM 804 C CA . TYR A 1 99 ? 0.362 7.622 -12.123 1.00 67.88 99 TYR A CA 1
ATOM 805 C C . TYR A 1 99 ? -0.310 6.337 -11.621 1.00 67.88 99 TYR A C 1
ATOM 807 O O . TYR A 1 99 ? 0.321 5.533 -10.934 1.00 67.88 99 TYR A O 1
ATOM 815 N N . PRO A 1 100 ? -1.591 6.108 -11.953 1.00 63.59 100 PRO A N 1
ATOM 816 C CA . PRO A 1 100 ? -2.340 4.969 -11.436 1.00 63.59 100 PRO A CA 1
ATOM 817 C C . PRO A 1 100 ? -1.891 3.630 -12.039 1.00 63.59 100 PRO A C 1
ATOM 819 O O . PRO A 1 100 ? -2.006 2.607 -11.370 1.00 63.59 100 PRO A O 1
ATOM 822 N N . GLU A 1 101 ? -1.362 3.629 -13.261 1.00 60.81 101 GLU A N 1
ATOM 823 C CA . GLU A 1 101 ? -1.146 2.417 -14.068 1.00 60.81 101 GLU A CA 1
ATOM 824 C C . GLU A 1 101 ? -0.079 1.480 -13.481 1.00 60.81 101 GLU A C 1
ATOM 826 O O . GLU A 1 101 ? -0.211 0.266 -13.582 1.00 60.81 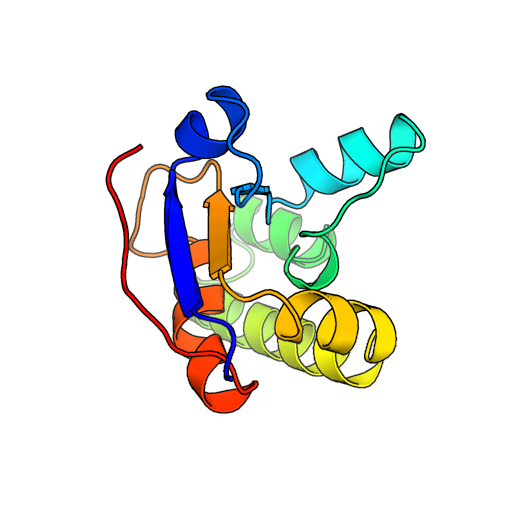101 GLU A O 1
ATOM 831 N N . HIS A 1 102 ? 0.904 2.033 -12.759 1.00 65.06 102 HIS A N 1
ATOM 832 C CA . HIS A 1 102 ? 1.968 1.277 -12.082 1.00 65.06 102 HIS A CA 1
ATOM 833 C C . HIS A 1 102 ? 2.134 1.699 -10.617 1.00 65.06 102 HIS A C 1
ATOM 835 O O . HIS A 1 102 ? 3.237 1.788 -10.076 1.00 65.06 102 HIS A O 1
ATOM 841 N N . CYS A 1 103 ? 1.018 1.997 -9.948 1.00 75.62 103 CYS A N 1
ATOM 842 C CA . CYS A 1 103 ? 1.040 2.347 -8.535 1.00 75.62 103 CYS A CA 1
ATOM 843 C C . CYS A 1 103 ? 0.926 1.095 -7.661 1.00 75.62 103 CYS A C 1
ATOM 845 O O . CYS A 1 103 ? -0.063 0.361 -7.726 1.00 75.62 103 CYS A O 1
ATOM 847 N N . HIS A 1 104 ? 1.856 0.910 -6.720 1.00 75.12 104 HIS A N 1
ATOM 848 C CA . HIS A 1 104 ? 1.765 -0.185 -5.751 1.00 75.12 104 HIS A CA 1
ATOM 849 C C . HIS A 1 104 ? 0.492 -0.134 -4.887 1.00 75.12 104 HIS A C 1
ATOM 851 O O . HIS A 1 104 ? 0.080 -1.167 -4.367 1.00 75.12 104 HIS A O 1
ATOM 857 N N . ARG A 1 105 ? -0.210 1.012 -4.785 1.00 81.31 105 ARG A N 1
ATOM 858 C CA . ARG A 1 105 ? -1.535 1.070 -4.131 1.00 81.31 105 ARG A CA 1
ATOM 859 C C . ARG A 1 105 ? -2.609 0.280 -4.886 1.00 81.31 105 ARG A C 1
ATOM 861 O O . ARG A 1 105 ? -3.503 -0.262 -4.238 1.00 81.31 105 ARG A O 1
ATOM 868 N N . HIS A 1 106 ? -2.513 0.187 -6.214 1.00 76.62 106 HIS A N 1
ATOM 869 C CA . HIS A 1 106 ? -3.427 -0.602 -7.046 1.00 76.62 106 HIS A CA 1
ATOM 870 C C . HIS A 1 106 ? -3.061 -2.080 -7.068 1.00 76.62 106 HIS A C 1
ATOM 872 O O . HIS A 1 106 ? -3.952 -2.920 -6.999 1.00 76.62 106 HIS A O 1
ATOM 878 N N . ILE A 1 107 ? -1.772 -2.414 -7.030 1.00 79.69 107 ILE A N 1
ATOM 879 C CA . ILE A 1 107 ? -1.356 -3.811 -6.853 1.00 79.69 107 ILE A CA 1
ATOM 880 C C . ILE A 1 107 ? -1.790 -4.316 -5.469 1.00 79.69 107 ILE A C 1
ATOM 882 O O . ILE A 1 107 ? -2.372 -5.390 -5.326 1.00 79.69 107 ILE A O 1
ATOM 886 N N . CYS A 1 108 ? -1.617 -3.491 -4.431 1.00 80.69 108 CYS A N 1
ATOM 887 C CA . CYS A 1 108 ? -2.186 -3.780 -3.122 1.00 80.69 108 CYS A CA 1
ATOM 888 C C . CYS A 1 108 ? -3.705 -3.931 -3.192 1.00 80.69 108 CYS A C 1
ATOM 890 O O . CYS A 1 108 ? -4.223 -4.763 -2.458 1.00 80.69 108 CYS A O 1
ATOM 892 N N . ALA A 1 109 ? -4.398 -3.167 -4.050 1.00 74.81 109 ALA A N 1
ATOM 893 C CA . ALA A 1 109 ? -5.843 -3.244 -4.248 1.00 74.81 109 ALA A CA 1
ATOM 894 C C . ALA A 1 109 ? -6.322 -4.558 -4.853 1.00 74.81 109 ALA A C 1
ATOM 896 O O . ALA A 1 109 ? -7.214 -5.198 -4.292 1.00 74.81 109 ALA A O 1
ATOM 897 N N . SER A 1 110 ? -5.676 -5.003 -5.926 1.00 71.06 110 SER A N 1
ATOM 898 C CA . SER A 1 110 ? -6.000 -6.270 -6.577 1.00 71.06 110 SER A CA 1
ATOM 899 C C . SER A 1 110 ? -5.737 -7.477 -5.668 1.00 71.06 110 SER A C 1
ATOM 901 O O . SER A 1 110 ? -6.460 -8.471 -5.732 1.00 71.06 110 SER A O 1
ATOM 903 N N . ALA A 1 111 ? -4.767 -7.385 -4.752 1.00 70.81 111 ALA A N 1
ATOM 904 C CA . ALA A 1 111 ? -4.476 -8.437 -3.779 1.00 70.81 111 ALA A CA 1
ATOM 905 C C . ALA A 1 111 ? -5.536 -8.566 -2.659 1.00 70.81 111 ALA A C 1
ATOM 907 O O . ALA A 1 111 ? -5.704 -9.645 -2.082 1.00 70.81 111 ALA A O 1
ATOM 908 N N . ARG A 1 112 ? -6.276 -7.498 -2.325 1.00 68.94 112 ARG A N 1
ATOM 909 C CA . ARG A 1 112 ? -7.132 -7.431 -1.114 1.00 68.94 112 ARG A CA 1
ATOM 910 C C . ARG A 1 112 ? -8.223 -8.495 -1.026 1.00 68.94 112 ARG A C 1
ATOM 912 O O . ARG A 1 112 ? -8.335 -9.092 0.051 1.00 68.94 112 ARG A O 1
ATOM 919 N N . PRO A 1 113 ? -8.987 -8.791 -2.098 1.00 66.38 113 PRO A N 1
ATOM 920 C CA . PRO A 1 113 ? -10.026 -9.818 -2.045 1.00 66.38 113 PRO A CA 1
ATOM 921 C C . PRO A 1 113 ? -9.462 -11.191 -1.676 1.00 66.38 113 PRO A C 1
ATOM 923 O O .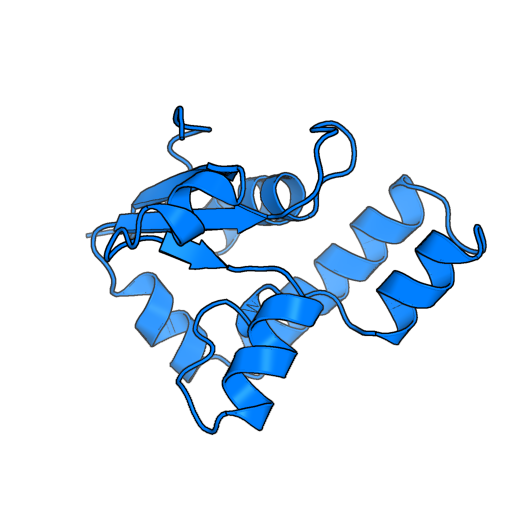 PRO A 1 113 ? -10.064 -11.920 -0.889 1.00 66.38 113 PRO A O 1
ATOM 926 N N . THR A 1 114 ? -8.264 -11.516 -2.173 1.00 67.25 114 THR A N 1
ATOM 927 C CA . THR A 1 114 ? -7.587 -12.784 -1.860 1.00 67.25 114 THR A CA 1
ATOM 928 C C . THR A 1 114 ? -7.028 -12.848 -0.438 1.00 67.25 114 THR A C 1
ATOM 930 O O . THR A 1 114 ? -6.784 -13.936 0.073 1.00 67.25 114 THR A O 1
ATOM 933 N N . LEU A 1 115 ? -6.870 -11.698 0.223 1.00 71.88 115 LEU A N 1
ATOM 934 C CA . LEU A 1 115 ? -6.307 -11.572 1.571 1.00 71.88 115 LEU A CA 1
ATOM 935 C C . LEU A 1 115 ? -7.376 -11.344 2.658 1.00 71.88 115 LEU A C 1
ATOM 937 O O . LEU A 1 115 ? -7.037 -11.199 3.830 1.00 71.88 115 LEU A O 1
ATOM 941 N N . GLY A 1 116 ? -8.665 -11.349 2.293 1.00 78.44 116 GLY A N 1
ATOM 942 C CA . GLY A 1 116 ? -9.791 -11.269 3.233 1.00 78.44 116 GLY A CA 1
ATOM 943 C C . GLY A 1 116 ? -10.358 -9.864 3.474 1.00 78.44 116 GLY A C 1
ATOM 944 O O . GLY A 1 116 ? -11.230 -9.705 4.331 1.00 78.44 116 GLY A O 1
ATOM 945 N N . ALA A 1 117 ? -9.913 -8.864 2.711 1.00 85.25 117 ALA A N 1
ATOM 946 C CA . ALA A 1 117 ? -10.467 -7.511 2.712 1.00 85.25 117 ALA A CA 1
ATOM 947 C C . ALA A 1 117 ? -11.410 -7.284 1.517 1.00 85.25 117 ALA A C 1
ATOM 949 O O . ALA A 1 117 ? -11.371 -8.013 0.526 1.00 85.25 117 ALA A O 1
ATOM 950 N N . ILE A 1 118 ? -12.277 -6.278 1.618 1.00 86.62 118 ILE A N 1
ATOM 951 C CA . ILE A 1 118 ? -13.163 -5.856 0.528 1.00 86.62 118 ILE A CA 1
ATOM 952 C C . ILE A 1 118 ? -12.524 -4.651 -0.155 1.00 86.62 118 ILE A C 1
ATOM 954 O O . ILE A 1 118 ? -12.186 -3.677 0.514 1.00 86.62 118 ILE A O 1
ATOM 958 N N . ASP A 1 119 ? -12.362 -4.722 -1.474 1.00 87.75 119 ASP A N 1
ATOM 959 C CA . ASP A 1 119 ? -11.976 -3.561 -2.269 1.00 87.75 119 ASP A CA 1
ATOM 960 C C . ASP A 1 119 ? -13.184 -2.636 -2.467 1.00 87.75 119 ASP A C 1
ATOM 962 O O . ASP A 1 119 ? -14.231 -3.064 -2.953 1.00 87.75 119 ASP A O 1
ATOM 966 N N . CYS A 1 120 ? -13.044 -1.380 -2.052 1.00 88.75 120 CYS A N 1
ATOM 967 C CA . CYS A 1 120 ? -14.076 -0.353 -2.146 1.00 88.75 120 CYS A CA 1
ATOM 968 C C . CYS A 1 120 ? -13.673 0.812 -3.070 1.00 88.75 120 CYS A C 1
ATOM 970 O O . CYS A 1 120 ? -14.300 1.871 -3.014 1.00 88.75 120 CYS A O 1
ATOM 972 N N . GLY A 1 121 ? -12.648 0.623 -3.910 1.00 88.44 121 GLY A N 1
ATOM 973 C CA . GLY A 1 121 ? -12.221 1.591 -4.922 1.00 88.44 121 GLY A CA 1
ATOM 974 C C . GLY A 1 121 ? -11.408 2.774 -4.385 1.00 88.44 121 GLY A C 1
ATOM 975 O O . GLY A 1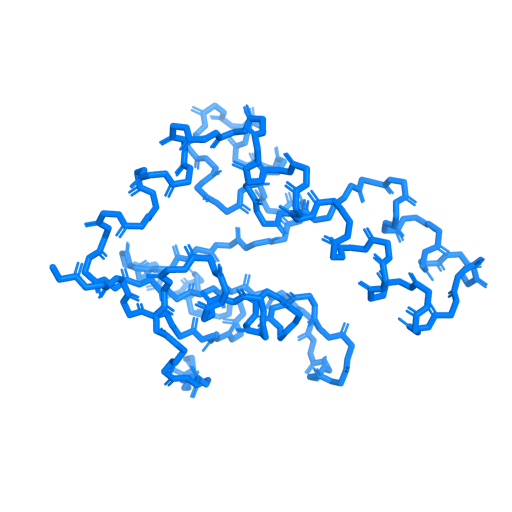 121 ? -11.104 2.870 -3.191 1.00 88.44 121 GLY A O 1
ATOM 976 N N . GLU A 1 122 ? -11.030 3.673 -5.295 1.00 88.12 122 GLU A N 1
ATOM 977 C CA . GLU A 1 122 ? -10.308 4.908 -4.973 1.00 88.12 122 GLU A CA 1
ATOM 978 C C . GLU A 1 122 ? -11.282 6.008 -4.528 1.00 88.12 122 GLU A C 1
ATOM 980 O O . GLU A 1 122 ? -12.367 6.157 -5.090 1.00 88.12 122 GLU A O 1
ATOM 985 N N . ILE A 1 123 ? -10.899 6.770 -3.503 1.00 89.56 123 ILE A N 1
ATOM 986 C CA . ILE A 1 123 ? -11.646 7.932 -3.009 1.00 89.56 123 ILE A CA 1
ATOM 987 C C . ILE A 1 123 ? -10.852 9.214 -3.257 1.00 89.56 123 ILE A C 1
ATOM 989 O O . ILE A 1 123 ? -9.619 9.211 -3.252 1.00 89.56 123 ILE A O 1
ATOM 993 N N . GLU A 1 124 ? -11.561 10.326 -3.440 1.00 79.44 124 GLU A N 1
ATOM 994 C CA . GLU A 1 124 ? -10.934 11.640 -3.573 1.00 79.44 124 GLU A CA 1
ATOM 995 C C . GLU A 1 124 ? -10.266 12.065 -2.254 1.00 79.44 124 GLU A C 1
ATOM 997 O O . GLU A 1 124 ? -10.786 11.820 -1.160 1.00 79.44 124 GLU A O 1
ATOM 1002 N N . SER A 1 125 ? -9.074 12.662 -2.372 1.00 64.19 125 SER A N 1
ATOM 1003 C CA . SER A 1 125 ? -8.225 13.077 -1.247 1.00 64.19 125 SER A CA 1
ATOM 1004 C C . SER A 1 125 ? -8.503 14.489 -0.762 1.00 64.19 125 SER A C 1
ATOM 1006 O O . SER A 1 125 ? -8.489 15.375 -1.648 1.00 64.19 125 SER A O 1
#

Sequence (125 aa):
MRCQVHTAQIRYVKANKPDAVDVSRVGNWLLEKARKEAPGEIFAPSWDLLRAAQAGLVTADEYDMHFMAEMRASYRYRRREWDAFLARPRAVLCCYEPYPEHCHRHICASARPTLGAIDCGEIES

Secondary structure (DSSP, 8-state):
-PPEEEEEETHHHHTT-TTEEE--HHHHHHHHHTT---TTGGGPPPHHHHHHHHTT-S-HHHHHHHHHHHHHHHHHHTHHHHHHHHTSSEEEEEE--S-STT-HHHHHHHHGGGGTPEEEEE---